Protein AF-A2FG82-F1 (afdb_monomer_lite)

Foldseek 3Di:
DVVVVLVVCLVVFVPLVPDPDDPVVSVVLVVLLVVLLVVVVVVPPPDHDDPRVSRNVSSVVVCCVPPNLVVQQVVVCVVVVHPDRDLVSVLVVCVPDPVNVVSVVVVVVVVVVVVVVVVVVVVPPPDD

Secondary structure (DSSP, 8-state):
-HHHHHHHHHHT---TTT----HHHHHHHHHHHHHHHHHHHHHHTTSPPPHHHHHHHHHHHHHIIIIIHHHHHHHHHHHTT-SS--HHHHHHHTTTSTHHHHHHHHHHHHHHHHHHHHHHHSSSSS--

InterPro domains:
  IPR009072 Histone-fold [G3DSA:1.10.20.10] (12-121)
  IPR029003 CENP-S/Mhf1 [PF15630] (29-98)

Sequence (128 aa):
MEDYHALQRFLNGMDETKMDLPGPEKDLLNALR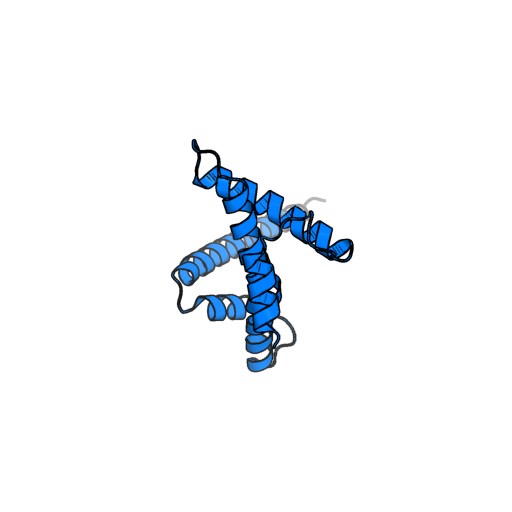FFTGKIVEQQLSPKVPSHEMVSALTGLVYTLLKDHIPRELVFFMKHAKRKQIQDEDFLLYCRKTSLLDHLKEYRAQLKENSKTTKKKKNADDDSD

pLDDT: mean 79.44, std 17.14, range [40.56, 97.94]

Radius of gyration: 20.06 Å; chains: 1; bounding box: 46×35×57 Å

Organism: Trichomonas vaginalis (strain ATCC PRA-98 / G3) (NCBI:txid412133)

Structure (mmCIF, N/CA/C/O backbone):
data_AF-A2FG82-F1
#
_entry.id   AF-A2FG82-F1
#
loop_
_atom_site.group_PDB
_atom_site.id
_atom_site.type_symbol
_atom_site.label_atom_id
_atom_site.label_alt_id
_atom_site.label_comp_id
_atom_site.label_asym_id
_atom_site.label_entity_id
_atom_site.label_seq_id
_atom_site.pdbx_PDB_ins_code
_atom_site.Cartn_x
_atom_site.Cartn_y
_atom_site.Cartn_z
_atom_site.occupancy
_atom_site.B_iso_or_equiv
_atom_site.auth_seq_id
_atom_site.auth_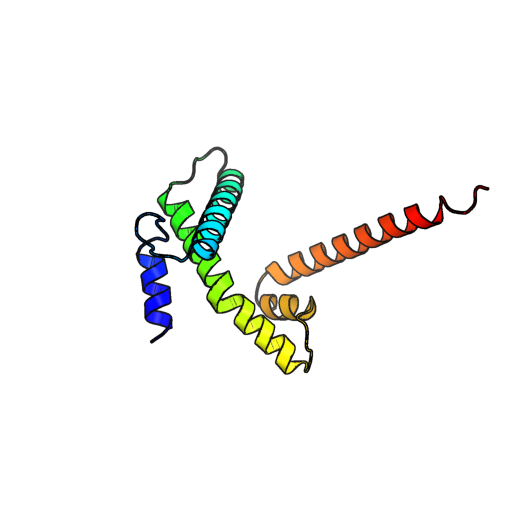comp_id
_atom_site.auth_asym_id
_atom_site.auth_atom_id
_atom_site.pdbx_PDB_model_num
ATOM 1 N N . MET A 1 1 ? -21.157 -0.154 -10.059 1.00 47.16 1 MET A N 1
ATOM 2 C CA . MET A 1 1 ? -20.774 0.874 -11.057 1.00 47.16 1 MET A CA 1
ATOM 3 C C . MET A 1 1 ? -19.369 1.422 -10.773 1.00 47.16 1 MET A C 1
ATOM 5 O O . MET A 1 1 ? -18.651 1.684 -11.725 1.00 47.16 1 MET A O 1
ATOM 9 N N . GLU A 1 2 ? -18.930 1.500 -9.507 1.00 48.16 2 GLU A N 1
ATOM 10 C CA . GLU A 1 2 ? -17.561 1.903 -9.111 1.00 48.16 2 GLU A CA 1
ATOM 11 C C . GLU A 1 2 ? -16.453 0.927 -9.561 1.00 48.16 2 GLU A C 1
ATOM 13 O O . GLU A 1 2 ? -15.423 1.366 -10.068 1.00 48.16 2 GLU A O 1
ATOM 18 N N . ASP A 1 3 ? -16.691 -0.388 -9.492 1.00 52.56 3 ASP A N 1
ATOM 19 C CA . ASP A 1 3 ? -15.686 -1.405 -9.864 1.00 52.56 3 ASP A CA 1
ATOM 20 C C . ASP A 1 3 ? -15.289 -1.370 -11.351 1.00 52.56 3 ASP A C 1
ATOM 22 O O . ASP A 1 3 ? -14.165 -1.714 -11.715 1.00 52.56 3 ASP A O 1
ATOM 26 N N . TYR A 1 4 ? -16.190 -0.900 -12.222 1.00 50.22 4 TYR A N 1
ATOM 27 C CA . TYR A 1 4 ? -15.926 -0.781 -13.659 1.00 50.22 4 TYR A CA 1
ATOM 28 C C . TYR A 1 4 ? -14.909 0.330 -13.953 1.00 50.22 4 TYR A C 1
ATOM 30 O O . TYR A 1 4 ? -14.033 0.167 -14.801 1.00 50.22 4 TYR A O 1
ATOM 38 N N . HIS A 1 5 ? -14.964 1.432 -13.196 1.00 57.50 5 HIS A N 1
ATOM 39 C CA . HIS A 1 5 ? -14.005 2.528 -13.314 1.00 57.50 5 HIS A CA 1
ATOM 40 C C . HIS A 1 5 ? -12.623 2.155 -12.772 1.00 57.50 5 HIS A C 1
ATOM 42 O O . HIS A 1 5 ? -11.623 2.531 -13.381 1.00 57.50 5 HIS A O 1
ATOM 48 N N . ALA A 1 6 ? -12.549 1.408 -11.668 1.00 55.22 6 ALA A N 1
ATOM 49 C CA . ALA A 1 6 ? -11.279 0.920 -11.129 1.00 55.22 6 ALA A CA 1
ATOM 50 C C . ALA A 1 6 ? -10.590 -0.047 -12.110 1.00 55.22 6 ALA A C 1
ATOM 52 O O . ALA A 1 6 ? -9.402 0.102 -12.401 1.00 55.22 6 ALA A O 1
ATOM 53 N N . LEU A 1 7 ? -11.357 -0.969 -12.702 1.00 52.91 7 LEU A N 1
ATOM 54 C CA . LEU A 1 7 ? -10.854 -1.918 -13.693 1.00 52.91 7 LEU A CA 1
ATOM 55 C C . LEU A 1 7 ? -10.427 -1.230 -15.001 1.00 52.91 7 LEU A C 1
ATOM 57 O O . LEU A 1 7 ? -9.366 -1.544 -15.531 1.00 52.91 7 LEU A O 1
ATOM 61 N N . GLN A 1 8 ? -11.186 -0.250 -15.504 1.00 53.69 8 GLN A N 1
ATOM 62 C CA . GLN A 1 8 ? -10.777 0.535 -16.680 1.00 53.69 8 GLN A CA 1
ATOM 63 C C . GLN A 1 8 ? -9.518 1.376 -16.427 1.00 53.69 8 GLN A C 1
ATOM 65 O O . GLN A 1 8 ? -8.667 1.467 -17.308 1.00 53.69 8 GLN A O 1
ATOM 70 N N . ARG A 1 9 ? -9.361 1.964 -15.232 1.00 56.41 9 ARG A N 1
ATOM 71 C CA . ARG A 1 9 ? -8.128 2.680 -14.845 1.00 56.41 9 ARG A CA 1
ATOM 72 C C . ARG A 1 9 ? -6.917 1.749 -14.804 1.00 56.41 9 ARG A C 1
ATOM 74 O O . ARG A 1 9 ? -5.840 2.148 -15.231 1.00 56.41 9 ARG A O 1
ATOM 81 N N . PHE A 1 10 ? -7.101 0.522 -14.321 1.00 52.62 10 PHE A N 1
ATOM 82 C CA . PHE A 1 10 ? -6.061 -0.504 -14.304 1.00 52.62 10 PHE A CA 1
ATOM 83 C C . PHE A 1 10 ? -5.680 -0.966 -15.722 1.00 52.62 10 PHE A C 1
ATOM 85 O O . PHE A 1 10 ? -4.501 -0.987 -16.069 1.00 52.62 10 PHE A O 1
ATOM 92 N N . LEU A 1 11 ? -6.671 -1.278 -16.565 1.00 50.38 11 LEU A N 1
ATOM 93 C CA . LEU A 1 11 ? -6.465 -1.803 -17.922 1.00 50.38 11 LEU A CA 1
ATOM 94 C C . LEU A 1 11 ? -5.860 -0.787 -18.897 1.00 50.38 11 LEU A C 1
ATOM 96 O O . LEU A 1 11 ? -5.141 -1.177 -19.812 1.00 50.38 11 LEU A O 1
ATOM 100 N N . ASN A 1 12 ? -6.114 0.507 -18.701 1.00 57.28 12 ASN A N 1
ATOM 101 C CA . ASN A 1 12 ? -5.550 1.553 -19.557 1.00 57.28 12 ASN A CA 1
ATOM 102 C C . ASN A 1 12 ? -4.069 1.847 -19.270 1.00 57.28 12 ASN A C 1
ATOM 104 O O . ASN A 1 12 ? -3.470 2.652 -19.986 1.00 57.28 12 ASN A O 1
ATOM 108 N N . GLY A 1 13 ? -3.491 1.203 -18.246 1.00 54.72 13 GLY A N 1
ATOM 109 C CA . GLY A 1 13 ? -2.227 1.602 -17.647 1.00 54.72 13 GLY A CA 1
ATOM 110 C C . GLY A 1 13 ? -2.392 2.950 -16.948 1.00 54.72 13 GLY A C 1
ATOM 111 O O . GLY A 1 13 ? -3.021 3.869 -17.473 1.00 54.72 13 GLY A O 1
ATOM 112 N N . MET A 1 14 ? -1.819 3.111 -15.757 1.00 58.78 14 MET A N 1
ATOM 113 C CA . MET A 1 14 ? -1.667 4.443 -15.155 1.00 58.78 14 MET A CA 1
ATOM 114 C C . MET A 1 14 ? -0.573 5.226 -15.884 1.00 58.78 14 MET A C 1
ATOM 116 O O . MET A 1 14 ? 0.442 5.606 -15.311 1.00 58.78 14 MET A O 1
ATOM 120 N N . ASP A 1 15 ? -0.762 5.393 -17.189 1.00 57.25 15 ASP A N 1
ATOM 121 C CA . ASP A 1 15 ? 0.075 6.190 -18.055 1.00 57.25 15 ASP A CA 1
ATOM 122 C C . ASP A 1 15 ? -0.280 7.657 -17.794 1.00 57.25 15 ASP A C 1
ATOM 124 O O . ASP A 1 15 ? -1.386 8.114 -18.099 1.00 57.25 15 ASP A O 1
ATOM 128 N N . GLU A 1 16 ? 0.650 8.385 -17.172 1.00 50.44 16 GLU A N 1
ATOM 129 C CA . GLU A 1 16 ? 0.528 9.809 -16.822 1.00 50.44 16 GLU A CA 1
ATOM 130 C C . GLU A 1 16 ? 0.074 10.687 -17.995 1.00 50.44 16 GLU A C 1
ATOM 132 O O . GLU A 1 16 ? -0.473 11.767 -17.781 1.00 50.44 16 GLU A O 1
ATOM 137 N N . THR A 1 17 ? 0.295 10.230 -19.229 1.00 51.12 17 THR A N 1
ATOM 138 C CA . THR A 1 17 ? -0.103 10.929 -20.455 1.00 51.12 17 THR A CA 1
ATOM 139 C C . THR A 1 17 ? -1.606 10.880 -20.740 1.00 51.12 17 THR A C 1
ATOM 141 O O . THR A 1 17 ? -2.089 11.671 -21.548 1.00 51.12 17 THR A O 1
ATOM 144 N N . LYS A 1 18 ? -2.362 9.988 -20.086 1.00 54.03 18 LYS A N 1
ATOM 145 C CA . LYS A 1 18 ? -3.799 9.771 -20.342 1.00 54.03 18 LYS A CA 1
ATOM 146 C C . LYS A 1 18 ? -4.708 10.063 -19.150 1.00 54.03 18 LYS A C 1
ATOM 148 O O . LYS A 1 18 ? -5.926 10.067 -19.317 1.00 54.03 18 LYS A O 1
ATOM 153 N N . MET A 1 19 ? -4.153 10.275 -17.958 1.00 58.00 19 MET A N 1
ATOM 154 C CA . MET A 1 19 ? -4.943 10.504 -16.748 1.00 58.00 19 MET A CA 1
ATOM 155 C C . MET A 1 19 ? -5.047 11.995 -16.418 1.00 58.00 19 MET A C 1
ATOM 157 O O . MET A 1 19 ? -4.071 12.624 -16.016 1.00 58.00 19 MET A O 1
ATOM 161 N N . ASP A 1 20 ? -6.256 12.541 -16.555 1.00 61.81 20 ASP A N 1
ATOM 162 C CA . ASP A 1 20 ? -6.594 13.901 -16.129 1.00 61.81 20 ASP A CA 1
ATOM 163 C C . ASP A 1 20 ? -6.877 13.906 -14.614 1.00 61.81 20 ASP A C 1
ATOM 165 O O . ASP A 1 20 ? -8.020 13.825 -14.161 1.00 61.81 20 ASP A O 1
ATOM 169 N N . LEU A 1 21 ? -5.803 13.850 -13.819 1.00 65.38 21 LEU A N 1
ATOM 170 C CA . LEU A 1 21 ? -5.858 13.851 -12.354 1.00 65.38 21 LEU A CA 1
ATOM 171 C C . LEU A 1 21 ? -5.566 15.253 -11.800 1.00 65.38 21 LEU A C 1
ATOM 173 O O . LEU A 1 21 ? -4.688 15.947 -12.322 1.00 65.38 21 LEU A O 1
ATOM 177 N N . PRO A 1 22 ? -6.229 15.665 -10.702 1.00 71.12 22 PRO A N 1
ATOM 178 C CA . PRO A 1 22 ? -5.890 16.905 -10.012 1.00 71.12 22 PRO A CA 1
ATOM 179 C C . PRO A 1 22 ? -4.443 16.857 -9.493 1.00 71.12 22 PRO A C 1
ATOM 181 O O . PRO A 1 22 ? -3.961 15.800 -9.085 1.00 71.12 22 PRO A O 1
ATOM 184 N N . GLY A 1 23 ? -3.762 18.011 -9.478 1.00 73.50 23 GLY A N 1
ATOM 185 C CA . GLY A 1 23 ? -2.316 18.135 -9.210 1.00 73.50 23 GLY A CA 1
ATOM 186 C C . GLY A 1 23 ? -1.768 17.248 -8.077 1.00 73.50 23 GLY A C 1
ATOM 187 O O . GLY A 1 23 ? -0.885 16.439 -8.342 1.00 73.50 23 GLY A O 1
ATOM 188 N N . PRO A 1 24 ? -2.341 17.283 -6.857 1.00 79.25 24 PRO A N 1
ATOM 189 C CA . PRO A 1 24 ? -1.851 16.467 -5.743 1.00 79.25 24 PRO A CA 1
ATOM 190 C C . PRO A 1 24 ? -1.964 14.948 -5.958 1.00 79.25 24 PRO A C 1
ATOM 192 O O . PRO A 1 24 ? -1.118 14.191 -5.485 1.00 79.25 24 PRO A O 1
ATOM 195 N N . GLU A 1 25 ? -3.004 14.475 -6.657 1.00 77.62 25 GLU A N 1
ATOM 196 C CA . GLU A 1 25 ? -3.150 13.044 -6.964 1.00 77.62 25 GLU A CA 1
ATOM 197 C C . GLU A 1 25 ? -2.161 12.599 -8.041 1.00 77.62 25 GLU A C 1
ATOM 199 O O . GLU A 1 25 ? -1.674 11.468 -7.995 1.00 77.62 25 GLU A O 1
ATOM 204 N N . LYS A 1 26 ? -1.847 13.495 -8.984 1.00 79.19 26 LYS A N 1
ATOM 205 C CA . LYS A 1 26 ? -0.833 13.261 -10.008 1.00 79.19 26 LYS A CA 1
ATOM 206 C C . LYS A 1 26 ? 0.552 13.123 -9.378 1.00 79.19 26 LYS A C 1
ATOM 208 O O . LYS A 1 26 ? 1.202 12.116 -9.632 1.00 79.19 26 LYS A O 1
ATOM 213 N N . ASP A 1 27 ? 0.933 14.052 -8.501 1.00 82.88 27 ASP A N 1
ATOM 214 C CA . ASP A 1 27 ? 2.225 14.029 -7.797 1.00 82.88 27 ASP A CA 1
ATOM 215 C C . ASP A 1 27 ? 2.395 12.759 -6.943 1.00 82.88 27 ASP A C 1
ATOM 217 O O . ASP A 1 27 ? 3.458 12.133 -6.927 1.00 82.88 27 ASP A O 1
ATOM 221 N N . LEU A 1 28 ? 1.329 12.329 -6.256 1.00 83.31 28 LEU A N 1
ATOM 222 C CA . LEU A 1 28 ? 1.336 11.081 -5.490 1.00 83.31 28 LEU A CA 1
ATOM 223 C C . LEU A 1 28 ? 1.541 9.863 -6.400 1.00 83.31 28 LEU A C 1
ATOM 225 O O . LEU A 1 28 ? 2.266 8.933 -6.038 1.00 83.31 28 LEU A O 1
ATOM 229 N N . LEU A 1 29 ? 0.911 9.861 -7.576 1.00 84.62 29 LEU A N 1
ATOM 230 C CA . LEU A 1 29 ? 1.015 8.765 -8.528 1.00 84.62 29 LEU A CA 1
ATOM 231 C C . LEU A 1 29 ? 2.431 8.637 -9.098 1.00 84.62 29 LEU A C 1
ATOM 233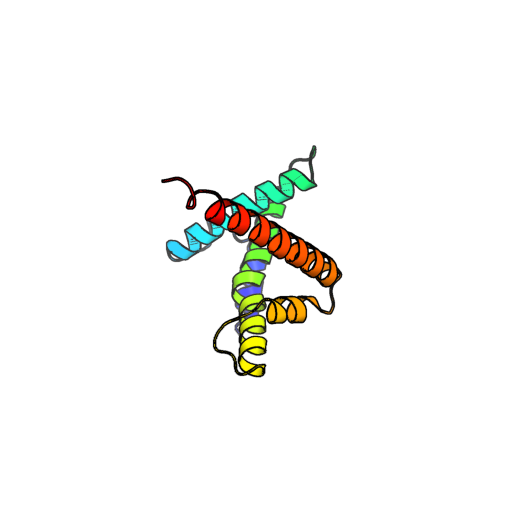 O O . LEU A 1 29 ? 2.945 7.518 -9.131 1.00 84.62 29 LEU A O 1
ATOM 237 N N . ASN A 1 30 ? 3.101 9.724 -9.498 1.00 84.31 30 ASN A N 1
ATOM 238 C CA . ASN A 1 30 ? 4.476 9.591 -9.989 1.00 84.31 30 ASN A CA 1
ATOM 239 C C . ASN A 1 30 ? 5.531 9.443 -8.883 1.00 84.31 30 ASN A C 1
ATOM 241 O O . ASN A 1 30 ? 6.525 8.748 -9.113 1.00 84.31 30 ASN A O 1
ATOM 245 N N . ALA A 1 31 ? 5.265 9.880 -7.646 1.00 89.62 31 ALA A N 1
ATOM 246 C CA . ALA A 1 31 ? 6.032 9.408 -6.488 1.00 89.62 31 ALA A CA 1
ATOM 247 C C . ALA A 1 31 ? 5.905 7.881 -6.317 1.00 89.62 31 ALA A C 1
ATOM 249 O O . ALA A 1 31 ? 6.910 7.175 -6.196 1.00 89.62 31 ALA A O 1
ATOM 250 N N . LEU A 1 32 ? 4.681 7.344 -6.374 1.00 90.75 32 LEU A N 1
ATOM 251 C CA . LEU A 1 32 ? 4.437 5.905 -6.269 1.00 90.75 32 LEU A CA 1
ATOM 252 C C . LEU A 1 32 ? 5.112 5.128 -7.405 1.00 90.75 32 LEU A C 1
ATOM 254 O O . LEU A 1 32 ? 5.692 4.063 -7.176 1.00 90.75 32 LEU A O 1
ATOM 258 N N . ARG A 1 33 ? 5.079 5.677 -8.619 1.00 88.44 33 ARG A N 1
ATOM 259 C CA . ARG A 1 33 ? 5.736 5.111 -9.796 1.00 88.44 33 ARG A CA 1
ATOM 260 C C . ARG A 1 33 ? 7.242 5.011 -9.620 1.00 88.44 33 ARG A C 1
ATOM 262 O O . ARG A 1 33 ? 7.815 3.953 -9.874 1.00 88.44 33 ARG A O 1
ATOM 269 N N . PHE A 1 34 ? 7.868 6.080 -9.134 1.00 89.56 34 PHE A N 1
ATOM 270 C CA . PHE A 1 34 ? 9.294 6.099 -8.832 1.00 89.56 34 PHE A CA 1
ATOM 271 C C . PHE A 1 34 ? 9.672 5.014 -7.813 1.00 89.56 34 PHE A C 1
ATOM 273 O O . PHE A 1 34 ? 10.584 4.224 -8.063 1.00 89.56 34 PHE A O 1
ATOM 280 N N . PHE A 1 35 ? 8.938 4.916 -6.698 1.00 92.88 35 PHE A N 1
ATOM 281 C CA . PHE A 1 35 ? 9.186 3.885 -5.684 1.00 92.88 35 PHE A CA 1
ATOM 282 C C . PHE A 1 35 ? 8.974 2.472 -6.222 1.00 92.88 35 PHE A C 1
ATOM 284 O O . PHE A 1 35 ? 9.799 1.592 -5.979 1.00 92.88 35 PHE A O 1
ATOM 291 N N . THR A 1 36 ? 7.904 2.259 -6.991 1.00 91.69 36 THR A N 1
ATOM 292 C CA . THR A 1 36 ? 7.631 0.966 -7.629 1.00 91.69 36 THR A CA 1
ATOM 293 C C . THR A 1 36 ? 8.787 0.576 -8.546 1.00 91.69 36 THR A C 1
ATOM 295 O O . THR A 1 36 ? 9.304 -0.531 -8.429 1.00 91.69 36 THR A O 1
ATOM 298 N N . GLY A 1 37 ? 9.247 1.495 -9.400 1.00 88.75 37 GLY A N 1
ATOM 299 C CA . GLY A 1 37 ? 10.395 1.276 -10.276 1.00 88.75 37 GLY A CA 1
ATOM 300 C C . GLY A 1 37 ? 11.646 0.869 -9.500 1.00 88.75 37 GLY A C 1
ATOM 301 O O . GLY A 1 37 ? 12.253 -0.147 -9.822 1.00 88.75 37 GLY A O 1
ATOM 302 N N . LYS A 1 38 ? 11.979 1.583 -8.416 1.00 90.88 38 LYS A N 1
ATOM 303 C CA . LYS A 1 38 ? 13.147 1.268 -7.576 1.00 90.88 38 LYS A CA 1
ATOM 304 C C . LYS A 1 38 ? 13.061 -0.102 -6.908 1.00 90.88 38 LYS A C 1
ATOM 306 O O . LYS A 1 38 ? 14.049 -0.831 -6.901 1.00 90.88 38 LYS A O 1
ATOM 311 N N . ILE A 1 39 ? 11.897 -0.472 -6.371 1.00 92.88 39 ILE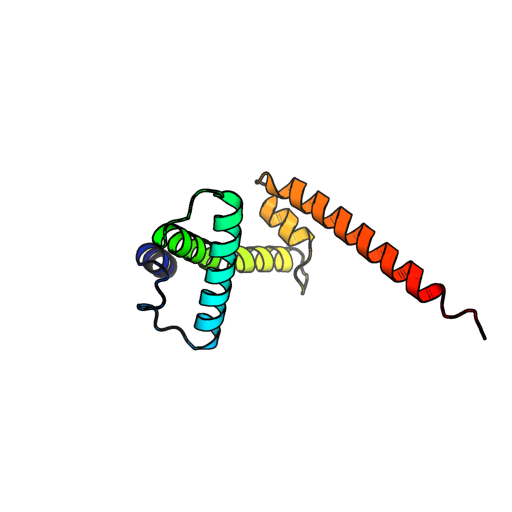 A N 1
ATOM 312 C CA . ILE A 1 39 ? 11.694 -1.794 -5.760 1.00 92.88 39 ILE A CA 1
ATOM 313 C C . ILE A 1 39 ? 11.832 -2.889 -6.823 1.00 92.88 39 ILE A C 1
ATOM 315 O O . ILE A 1 39 ? 12.515 -3.885 -6.602 1.00 92.88 39 ILE A O 1
ATOM 319 N N . VAL A 1 40 ? 11.220 -2.702 -7.992 1.00 90.69 40 VAL A N 1
ATOM 320 C CA . VAL A 1 40 ? 11.267 -3.689 -9.077 1.00 90.69 40 VAL A CA 1
ATOM 321 C C . VAL A 1 40 ? 12.691 -3.839 -9.629 1.00 90.69 40 VAL A C 1
ATOM 323 O O . VAL A 1 40 ? 13.139 -4.965 -9.830 1.00 90.69 40 VAL A O 1
ATOM 326 N N . GLU A 1 41 ? 13.427 -2.739 -9.813 1.00 89.50 41 GLU A N 1
ATOM 327 C CA . GLU A 1 41 ? 14.848 -2.752 -10.195 1.00 89.50 41 GLU A CA 1
ATOM 328 C C . GLU A 1 41 ? 15.696 -3.571 -9.207 1.00 89.50 41 GLU A C 1
ATOM 330 O O . GLU A 1 41 ? 16.516 -4.387 -9.628 1.00 89.50 41 GLU A O 1
ATOM 335 N N . GLN A 1 42 ? 15.476 -3.406 -7.897 1.00 91.25 42 GLN A N 1
ATOM 336 C CA . GLN A 1 42 ? 16.192 -4.168 -6.866 1.00 91.25 42 GLN A CA 1
ATOM 337 C C . GLN A 1 42 ? 15.904 -5.672 -6.937 1.00 91.25 42 GLN A C 1
ATOM 339 O O . GLN A 1 42 ? 16.816 -6.473 -6.750 1.00 91.25 42 GLN A O 1
ATOM 344 N N . GLN A 1 43 ? 14.656 -6.058 -7.215 1.00 90.38 43 GLN A N 1
ATOM 345 C CA . GLN A 1 43 ? 14.243 -7.466 -7.260 1.00 90.38 43 GLN A CA 1
ATOM 346 C C . GLN A 1 43 ? 14.641 -8.175 -8.558 1.00 90.38 43 GLN A C 1
ATOM 348 O O . GLN A 1 43 ? 14.834 -9.389 -8.562 1.00 90.38 43 GLN A O 1
ATOM 353 N N . LEU A 1 44 ? 14.743 -7.441 -9.668 1.00 87.88 44 LEU A N 1
ATOM 354 C CA . LEU A 1 44 ? 15.053 -8.017 -10.978 1.00 87.88 44 LEU A CA 1
ATOM 355 C C . LEU A 1 44 ? 16.531 -7.946 -11.354 1.00 87.88 44 LEU A C 1
ATOM 357 O O . LEU A 1 44 ? 16.911 -8.592 -12.332 1.00 87.88 44 LEU A O 1
ATOM 361 N N . SER A 1 45 ? 17.360 -7.220 -10.600 1.00 83.06 45 SER A N 1
ATOM 362 C CA . SER A 1 45 ? 18.793 -7.073 -10.876 1.00 83.06 45 SER A CA 1
ATOM 363 C C . SER A 1 45 ? 19.470 -8.428 -11.162 1.00 83.06 45 SER A C 1
ATOM 365 O O . SER A 1 45 ? 19.317 -9.366 -10.375 1.00 83.06 45 SER A O 1
ATOM 367 N N . PRO A 1 46 ? 20.199 -8.571 -12.292 1.00 81.38 46 PRO A N 1
ATOM 368 C CA . PRO A 1 46 ? 20.664 -7.516 -13.209 1.00 81.38 46 PRO A CA 1
ATOM 369 C C . PRO A 1 46 ? 19.703 -7.167 -14.366 1.00 81.38 46 PRO A C 1
ATOM 371 O O . PRO A 1 46 ? 20.070 -6.406 -15.260 1.00 81.38 46 PRO A O 1
ATOM 374 N N . LYS A 1 47 ? 18.495 -7.737 -14.416 1.00 85.69 47 LYS A N 1
ATOM 375 C CA . LYS A 1 47 ? 17.516 -7.474 -15.481 1.00 85.69 47 LYS A CA 1
ATOM 376 C C . LYS A 1 47 ? 16.846 -6.116 -15.279 1.00 85.69 47 LYS A C 1
ATOM 378 O O . LYS A 1 47 ? 16.476 -5.751 -14.166 1.00 85.69 47 LYS A O 1
ATOM 383 N N . VAL A 1 48 ? 16.632 -5.405 -16.383 1.00 83.62 48 VAL A N 1
ATOM 384 C CA . VAL A 1 48 ? 15.909 -4.129 -16.392 1.00 83.62 48 VAL A CA 1
ATOM 385 C C . VAL A 1 48 ? 14.409 -4.408 -16.558 1.00 83.62 48 VAL A C 1
ATOM 387 O O . VAL A 1 48 ? 14.039 -5.098 -17.513 1.00 83.62 48 VAL A O 1
ATOM 390 N N . PRO A 1 49 ? 13.536 -3.922 -15.656 1.00 85.19 49 PRO A N 1
ATOM 391 C CA . PRO A 1 49 ? 12.093 -4.055 -15.833 1.00 85.19 49 PRO A CA 1
ATOM 392 C C . PRO A 1 49 ? 11.593 -3.293 -17.058 1.00 85.19 49 PRO A C 1
ATOM 394 O O . PRO A 1 49 ? 12.087 -2.210 -17.370 1.00 85.19 49 PRO A O 1
ATOM 397 N N . SER A 1 50 ? 10.561 -3.824 -17.720 1.00 88.06 50 SER A N 1
ATOM 398 C CA . SER A 1 50 ? 9.880 -3.072 -18.771 1.00 88.06 50 SER A CA 1
ATOM 399 C C . SER A 1 50 ? 9.056 -1.927 -18.183 1.00 88.06 50 SER A C 1
ATOM 401 O O . SER A 1 50 ? 8.558 -1.992 -17.053 1.00 88.06 50 SER A O 1
ATOM 403 N N . HIS A 1 51 ? 8.878 -0.880 -18.982 1.00 84.25 51 HIS A N 1
ATOM 404 C CA . HIS A 1 51 ? 8.060 0.273 -18.627 1.00 84.25 51 HIS A CA 1
ATOM 405 C C . HIS A 1 51 ? 6.614 -0.135 -18.304 1.00 84.25 51 HIS A C 1
ATOM 407 O O . HIS A 1 51 ? 6.039 0.321 -17.317 1.00 84.25 51 HIS A O 1
ATOM 413 N N . GLU A 1 52 ? 6.044 -1.043 -19.094 1.00 85.75 52 GLU A N 1
ATOM 414 C CA . GLU A 1 52 ? 4.680 -1.549 -18.937 1.00 85.75 52 GLU A CA 1
ATOM 415 C C . GLU A 1 52 ? 4.515 -2.306 -17.619 1.00 85.75 52 GLU A C 1
ATOM 417 O O . GLU A 1 52 ? 3.494 -2.154 -16.952 1.00 85.75 52 GLU A O 1
ATOM 422 N N . MET A 1 53 ? 5.527 -3.081 -17.212 1.00 86.88 53 MET A N 1
ATOM 423 C CA . MET A 1 53 ? 5.507 -3.811 -15.945 1.00 86.88 53 MET A CA 1
ATOM 424 C C . MET A 1 53 ? 5.483 -2.850 -14.757 1.00 86.88 53 MET A C 1
ATOM 426 O O . MET A 1 53 ? 4.667 -3.022 -13.851 1.00 86.88 53 MET A O 1
ATOM 430 N N . VAL A 1 54 ? 6.343 -1.826 -14.764 1.00 88.50 54 VAL A N 1
ATOM 431 C CA . VAL A 1 54 ? 6.363 -0.811 -13.700 1.00 88.50 54 VAL A CA 1
ATOM 432 C C . VAL A 1 54 ? 5.025 -0.078 -13.650 1.00 88.50 54 VAL A C 1
ATOM 434 O O . VAL A 1 54 ? 4.433 0.015 -12.580 1.00 88.50 54 VAL A O 1
ATOM 437 N N . SER A 1 55 ? 4.496 0.360 -14.795 1.00 84.38 55 SER A N 1
ATOM 438 C CA . SER A 1 55 ? 3.206 1.056 -14.873 1.00 84.38 55 SER A CA 1
ATOM 439 C C . SER A 1 55 ? 2.030 0.192 -14.400 1.00 84.38 55 SER A C 1
ATOM 441 O O . SER A 1 55 ? 1.162 0.682 -13.676 1.00 84.38 55 SER A O 1
ATOM 443 N N . ALA A 1 56 ? 2.002 -1.098 -14.749 1.00 86.44 56 ALA A N 1
ATOM 444 C CA . ALA A 1 56 ? 0.969 -2.028 -14.293 1.00 86.44 56 ALA A CA 1
ATOM 445 C C . ALA A 1 56 ? 1.033 -2.256 -12.774 1.00 86.44 56 ALA A C 1
ATOM 447 O O . ALA A 1 56 ? 0.003 -2.231 -12.097 1.00 86.44 56 ALA A O 1
ATOM 448 N N . LEU A 1 57 ? 2.239 -2.425 -12.220 1.00 90.00 57 LEU A N 1
ATOM 449 C CA . LEU A 1 57 ? 2.439 -2.572 -10.777 1.00 90.00 57 LEU A CA 1
ATOM 450 C C . LEU A 1 57 ? 2.071 -1.297 -10.020 1.00 90.00 57 LEU A C 1
ATOM 452 O O . LEU A 1 57 ? 1.377 -1.375 -9.010 1.00 90.00 57 LEU A O 1
ATOM 456 N N . THR A 1 58 ? 2.469 -0.127 -10.518 1.00 90.19 58 THR A N 1
ATOM 457 C CA . THR A 1 58 ? 2.063 1.159 -9.939 1.00 90.19 58 THR A CA 1
ATOM 458 C C . THR A 1 58 ? 0.547 1.285 -9.928 1.00 90.19 58 THR A C 1
ATOM 460 O O . THR A 1 58 ? -0.020 1.669 -8.906 1.00 90.19 58 THR A O 1
ATOM 463 N N . GLY A 1 59 ? -0.114 0.885 -11.019 1.00 85.81 59 GLY A N 1
ATOM 464 C CA . GLY A 1 59 ? -1.565 0.885 -11.089 1.00 85.81 59 GLY A CA 1
ATOM 465 C C . GLY A 1 59 ? -2.221 -0.014 -10.047 1.00 85.81 59 GLY A C 1
ATOM 466 O O . GLY A 1 59 ? -3.111 0.420 -9.319 1.00 85.81 59 GLY A O 1
ATOM 467 N N . LEU A 1 60 ? -1.727 -1.245 -9.914 1.00 88.19 60 LEU A N 1
ATOM 468 C CA . LEU A 1 60 ? -2.204 -2.182 -8.902 1.00 88.19 60 LEU A CA 1
ATOM 469 C C . LEU A 1 60 ? -2.035 -1.621 -7.483 1.00 88.19 60 LEU A C 1
ATOM 471 O O . LEU A 1 60 ? -2.980 -1.635 -6.694 1.00 88.19 60 LEU A O 1
ATOM 475 N N . VAL A 1 61 ? -0.843 -1.118 -7.154 1.00 90.94 61 VAL A N 1
ATOM 476 C CA . VAL A 1 61 ? -0.542 -0.587 -5.818 1.00 90.94 61 VAL A CA 1
ATOM 477 C C . VAL A 1 61 ? -1.405 0.634 -5.516 1.00 90.94 61 VAL A C 1
ATOM 479 O O . VAL A 1 61 ? -1.961 0.727 -4.424 1.00 90.94 61 VAL A O 1
ATOM 482 N N . TYR A 1 62 ? -1.583 1.539 -6.478 1.00 87.88 62 TYR A N 1
ATOM 483 C CA . TYR A 1 62 ? -2.442 2.707 -6.308 1.00 87.88 62 TYR A CA 1
ATOM 484 C C . TYR A 1 62 ? -3.895 2.308 -6.028 1.00 87.88 62 TYR A C 1
ATOM 486 O O . TYR A 1 62 ? -4.484 2.808 -5.073 1.00 87.88 62 TYR A O 1
ATOM 494 N N . THR A 1 63 ? -4.464 1.369 -6.793 1.00 86.69 63 THR A N 1
ATOM 495 C CA . THR A 1 63 ? -5.829 0.867 -6.553 1.00 86.69 63 THR A CA 1
ATOM 496 C C . THR A 1 63 ? -5.956 0.218 -5.175 1.00 86.69 63 THR A C 1
ATOM 498 O O . THR A 1 63 ? -6.911 0.487 -4.446 1.00 86.69 63 THR A O 1
ATOM 501 N N . LEU A 1 64 ? -4.972 -0.583 -4.755 1.00 88.75 64 LEU A N 1
ATOM 502 C CA . LEU A 1 64 ? -4.966 -1.167 -3.412 1.00 88.75 64 LEU A CA 1
ATOM 503 C C . LEU A 1 64 ? -4.942 -0.094 -2.315 1.00 88.75 64 LEU A C 1
ATOM 505 O O . LEU A 1 64 ? -5.666 -0.221 -1.325 1.00 88.75 64 LEU A O 1
ATOM 509 N N . LEU A 1 65 ? -4.144 0.961 -2.494 1.00 89.44 65 LEU A N 1
ATOM 510 C CA . LEU A 1 65 ? -4.001 2.052 -1.530 1.00 89.44 65 LEU A CA 1
ATOM 511 C C . LEU A 1 65 ? -5.187 3.017 -1.514 1.00 89.44 65 LEU A C 1
ATOM 513 O O . LEU A 1 65 ? -5.467 3.579 -0.461 1.00 89.44 65 LEU A O 1
ATOM 517 N N . LYS A 1 66 ? -5.873 3.223 -2.641 1.00 85.31 66 LYS A N 1
ATOM 518 C CA . LYS A 1 66 ? -7.009 4.148 -2.731 1.00 85.31 66 LYS A CA 1
ATOM 519 C C . LYS A 1 66 ? -8.321 3.481 -2.331 1.00 85.31 66 LYS A C 1
ATOM 521 O O . LYS A 1 66 ? -9.067 4.041 -1.531 1.00 85.31 66 LYS A O 1
ATOM 526 N N . ASP A 1 67 ? -8.569 2.274 -2.832 1.00 81.75 67 ASP A N 1
ATOM 527 C CA . ASP A 1 67 ? -9.917 1.69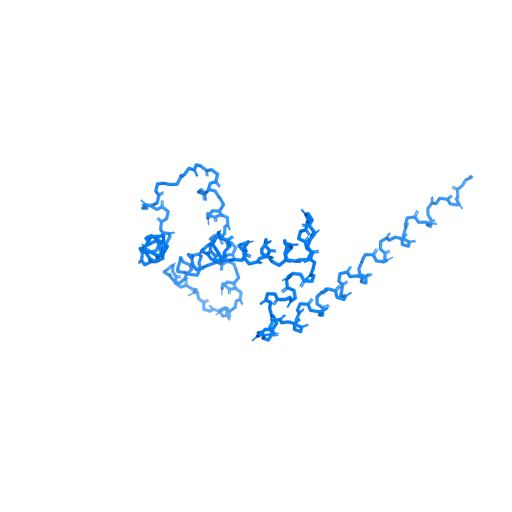8 -2.830 1.00 81.75 67 ASP A CA 1
ATOM 528 C C . ASP A 1 67 ? -10.084 0.536 -1.834 1.00 81.75 67 ASP A C 1
ATOM 530 O O . ASP A 1 67 ? -11.166 0.350 -1.271 1.00 81.75 67 ASP A O 1
ATOM 534 N N . HIS A 1 68 ? -9.024 -0.238 -1.570 1.00 86.81 68 HIS A N 1
ATOM 535 C CA . HIS A 1 68 ? -9.137 -1.484 -0.800 1.00 86.81 68 HIS A CA 1
ATOM 536 C C . HIS A 1 68 ? -8.638 -1.367 0.642 1.00 86.81 68 HIS A C 1
ATOM 538 O O . HIS A 1 68 ? -9.417 -1.536 1.583 1.00 86.81 68 HIS A O 1
ATOM 544 N N . ILE A 1 69 ? -7.350 -1.072 0.837 1.00 92.88 69 ILE A N 1
ATOM 545 C CA . ILE A 1 69 ? -6.709 -1.117 2.158 1.00 92.88 69 ILE A CA 1
ATOM 546 C C . ILE A 1 69 ? -7.378 -0.137 3.138 1.00 92.88 69 ILE A C 1
ATOM 548 O O . ILE A 1 69 ? -7.797 -0.582 4.209 1.00 92.88 69 ILE A O 1
ATOM 552 N N . PRO A 1 70 ? -7.565 1.162 2.817 1.00 94.06 70 PRO A N 1
ATOM 553 C CA . PRO A 1 70 ? -8.158 2.096 3.772 1.00 94.06 70 PRO A CA 1
ATOM 554 C C . PRO A 1 70 ? -9.585 1.715 4.161 1.00 94.06 70 PRO A C 1
ATOM 556 O O . PRO A 1 70 ? -9.960 1.850 5.325 1.00 94.06 70 PRO A O 1
ATOM 559 N N . ARG A 1 71 ? -10.378 1.209 3.208 1.00 93.88 71 ARG A N 1
ATOM 560 C CA . ARG A 1 71 ? -11.771 0.817 3.441 1.00 93.88 71 ARG A CA 1
ATOM 561 C C . ARG A 1 71 ? -11.868 -0.292 4.487 1.00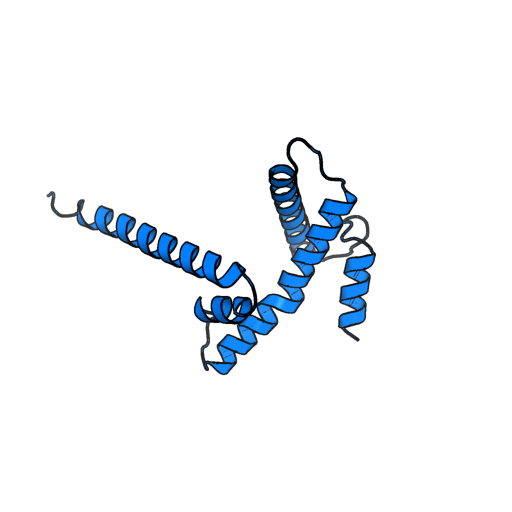 93.88 71 ARG A C 1
ATOM 563 O O . ARG A 1 71 ? -12.646 -0.166 5.433 1.00 93.88 71 ARG A O 1
ATOM 570 N N . GLU A 1 72 ? -11.059 -1.338 4.341 1.00 95.25 72 GLU A N 1
ATOM 571 C CA . GLU A 1 72 ? -11.013 -2.457 5.287 1.00 95.25 72 GLU A CA 1
ATOM 572 C C . GLU A 1 72 ? -10.484 -2.020 6.659 1.00 95.25 72 GLU A C 1
ATOM 574 O O . GLU A 1 72 ? -11.080 -2.339 7.688 1.00 95.25 72 GLU A O 1
ATOM 579 N N . LEU A 1 73 ? -9.417 -1.213 6.701 1.00 96.81 73 LEU A N 1
ATOM 580 C CA . LEU A 1 73 ? -8.862 -0.721 7.967 1.00 96.81 73 LEU A CA 1
ATOM 581 C C . LEU A 1 73 ? -9.855 0.166 8.730 1.00 96.81 73 LEU A C 1
ATOM 583 O O . LEU A 1 73 ? -10.009 0.030 9.945 1.00 96.81 73 LEU A O 1
ATOM 587 N N . VAL A 1 74 ? -10.583 1.041 8.028 1.00 96.50 74 VAL A N 1
ATOM 588 C CA . VAL A 1 74 ? -11.655 1.852 8.623 1.00 96.50 74 VAL A CA 1
ATOM 589 C C . VAL A 1 74 ? -12.784 0.965 9.143 1.00 96.50 74 VAL A C 1
ATOM 591 O O . VAL A 1 74 ? -13.346 1.254 10.202 1.00 96.50 74 VAL A O 1
ATOM 594 N N . PHE A 1 75 ? -13.121 -0.114 8.433 1.00 96.88 75 PHE A N 1
ATOM 595 C CA . PHE A 1 75 ? -14.121 -1.073 8.891 1.00 96.88 75 PHE A CA 1
ATOM 596 C C . PHE A 1 75 ? -13.689 -1.765 10.192 1.00 96.88 75 PHE A C 1
ATOM 598 O O . PHE A 1 75 ? -14.461 -1.766 11.154 1.00 96.88 75 PHE A O 1
ATOM 605 N N . PHE A 1 76 ? -12.455 -2.272 10.277 1.00 97.75 76 PHE A N 1
ATOM 606 C CA . PHE A 1 76 ? -11.931 -2.906 11.495 1.00 97.75 76 PHE A CA 1
ATOM 607 C C . PHE A 1 76 ? -11.865 -1.938 12.679 1.00 97.75 76 PHE A C 1
ATOM 609 O O . PHE A 1 76 ? -12.351 -2.255 13.769 1.00 97.75 76 PHE A O 1
ATOM 616 N N . MET A 1 77 ? -11.384 -0.716 12.444 1.00 97.94 77 MET A N 1
ATOM 617 C CA . MET A 1 77 ? -11.357 0.345 13.448 1.00 97.94 77 MET A CA 1
ATOM 618 C C . MET A 1 77 ? -12.762 0.635 14.002 1.00 97.94 77 MET A C 1
ATOM 620 O O . MET A 1 77 ? -12.953 0.699 15.221 1.00 97.94 77 MET A O 1
ATOM 624 N N . LYS A 1 78 ? -13.759 0.789 13.118 1.00 97.69 78 LYS A N 1
ATOM 625 C CA . LYS A 1 78 ? -15.157 1.036 13.510 1.00 97.69 78 LYS A CA 1
ATOM 626 C C . LYS A 1 78 ? -15.758 -0.154 14.252 1.00 97.69 78 LYS A C 1
ATOM 628 O O . LYS A 1 78 ? -16.442 0.050 15.253 1.00 97.69 78 LYS A O 1
ATOM 633 N N . HIS A 1 79 ? -15.482 -1.380 13.806 1.00 97.31 79 HIS A N 1
ATOM 634 C CA . HIS A 1 79 ? -15.938 -2.602 14.469 1.00 97.31 79 HIS A CA 1
ATOM 635 C C . HIS A 1 79 ? -15.410 -2.696 15.909 1.00 97.31 79 HIS A C 1
ATOM 637 O O . HIS A 1 79 ? -16.151 -3.045 16.825 1.00 97.31 79 HIS A O 1
ATOM 643 N N . ALA A 1 80 ? -14.163 -2.275 16.132 1.00 97.06 80 ALA A N 1
ATOM 644 C CA . ALA A 1 80 ? -13.550 -2.177 17.454 1.00 97.06 80 ALA A CA 1
ATOM 645 C C . ALA A 1 80 ? -13.962 -0.922 18.256 1.00 97.06 80 ALA A C 1
ATOM 647 O O . ALA A 1 80 ? -13.397 -0.669 19.319 1.00 97.06 80 ALA A O 1
ATOM 648 N N . LYS A 1 81 ? -14.919 -0.117 17.765 1.00 97.19 81 LYS A N 1
ATOM 649 C CA . LYS A 1 81 ? -15.384 1.145 18.379 1.00 97.19 81 LYS A CA 1
ATOM 650 C C . LYS A 1 81 ? -14.257 2.154 18.658 1.00 97.19 81 LYS A C 1
ATOM 652 O O . LYS A 1 81 ? -14.354 2.965 19.581 1.00 97.19 81 LYS A O 1
ATOM 657 N N . ARG A 1 82 ? -13.189 2.129 17.857 1.00 97.25 82 ARG A N 1
ATOM 658 C CA . ARG A 1 82 ? -12.063 3.068 17.948 1.00 97.25 82 ARG A CA 1
ATOM 659 C C . ARG A 1 82 ? -12.241 4.241 16.983 1.00 97.25 82 ARG A C 1
ATOM 661 O O . ARG A 1 82 ? -12.975 4.157 16.001 1.00 97.25 82 ARG A O 1
ATOM 668 N N . LYS A 1 83 ? -11.548 5.347 17.273 1.00 95.56 83 LYS A N 1
ATOM 669 C CA . LYS A 1 83 ? -11.487 6.546 16.412 1.00 95.56 83 LYS A CA 1
ATOM 670 C C . LYS A 1 83 ? -10.217 6.621 15.556 1.00 95.56 83 LYS A C 1
ATOM 672 O O . LYS A 1 83 ? -10.119 7.497 14.707 1.00 95.56 83 LYS A O 1
ATOM 677 N N . GLN A 1 84 ? -9.244 5.748 15.815 1.00 96.56 84 GLN A N 1
ATOM 678 C CA . GLN A 1 84 ? -7.952 5.714 15.134 1.00 96.56 84 GLN A CA 1
ATOM 679 C C . GLN A 1 84 ? -7.597 4.273 14.761 1.00 96.56 84 GLN A C 1
ATOM 681 O O . GLN A 1 84 ? -7.817 3.355 15.562 1.00 96.56 84 GLN A O 1
ATOM 686 N N . ILE A 1 85 ? -7.055 4.104 13.553 1.00 96.31 85 ILE A N 1
ATOM 687 C CA . ILE A 1 85 ? -6.502 2.840 13.056 1.00 96.31 85 ILE A CA 1
ATOM 688 C C . ILE A 1 85 ? -5.268 2.488 13.894 1.00 96.31 85 ILE A C 1
ATOM 690 O O . ILE A 1 85 ? -4.470 3.364 14.226 1.00 96.31 85 ILE A O 1
ATOM 694 N N . GLN A 1 86 ? -5.134 1.215 14.253 1.00 95.00 86 GLN A N 1
ATOM 695 C CA . GLN A 1 86 ? -4.038 0.682 15.063 1.00 95.00 86 GLN A CA 1
ATOM 696 C C . GLN A 1 86 ? -3.378 -0.516 14.372 1.00 95.00 86 GLN A C 1
ATOM 698 O O . GLN A 1 86 ? -3.923 -1.074 13.420 1.00 95.00 86 GLN A O 1
ATOM 703 N N . ASP A 1 87 ? -2.210 -0.933 14.868 1.00 93.25 87 ASP A N 1
ATOM 704 C CA . ASP A 1 87 ? -1.443 -2.071 14.337 1.00 93.25 87 ASP A CA 1
ATOM 705 C C . ASP A 1 87 ? -2.300 -3.340 14.200 1.00 93.25 87 ASP A C 1
ATOM 707 O O . ASP A 1 87 ? -2.153 -4.109 13.253 1.00 93.25 87 ASP A O 1
ATOM 711 N N . GLU A 1 88 ? -3.214 -3.564 15.143 1.00 94.12 88 GLU A N 1
ATOM 712 C CA . GLU A 1 88 ? -4.107 -4.719 15.172 1.00 94.12 88 GLU A CA 1
ATOM 713 C C . GLU A 1 88 ? -5.029 -4.774 13.943 1.00 94.12 88 GLU A C 1
ATOM 715 O O . GLU A 1 88 ? -5.358 -5.868 13.487 1.00 94.12 88 GLU A O 1
ATOM 720 N N . ASP A 1 89 ? -5.390 -3.626 13.359 1.00 95.88 89 ASP A N 1
ATOM 721 C CA . ASP A 1 89 ? -6.190 -3.562 12.130 1.00 95.88 89 ASP A CA 1
ATOM 722 C C . ASP A 1 89 ? -5.390 -4.074 10.923 1.00 95.88 89 ASP A C 1
ATOM 724 O O . ASP A 1 89 ? -5.923 -4.807 10.088 1.00 95.88 89 ASP A O 1
ATOM 728 N N . PHE A 1 90 ? -4.091 -3.761 10.857 1.00 94.38 90 PHE A N 1
ATOM 729 C CA . PHE A 1 90 ? -3.190 -4.266 9.816 1.00 94.38 90 PHE A CA 1
ATOM 730 C C . PHE A 1 90 ? -2.910 -5.762 9.979 1.00 94.38 90 PHE A C 1
ATOM 732 O O . PHE A 1 90 ? -2.925 -6.508 8.999 1.00 94.38 90 PHE A O 1
ATOM 739 N N . LEU A 1 91 ? -2.719 -6.229 11.217 1.00 94.38 91 LEU A N 1
ATOM 740 C CA . LEU A 1 91 ? -2.596 -7.663 11.499 1.00 94.38 91 LEU A CA 1
ATOM 741 C C . LEU A 1 91 ? -3.871 -8.411 11.095 1.00 94.38 91 LEU A C 1
ATOM 743 O O . LEU A 1 91 ? -3.801 -9.491 10.508 1.00 94.38 91 LEU A O 1
ATOM 747 N N . LEU A 1 92 ? -5.042 -7.825 11.359 1.00 95.25 92 LEU A N 1
ATOM 748 C CA . LEU A 1 92 ? -6.316 -8.407 10.960 1.00 95.25 92 LEU A CA 1
ATOM 749 C C . LEU A 1 92 ? -6.484 -8.410 9.435 1.00 95.25 92 LEU A C 1
ATOM 751 O O . LEU A 1 92 ? -6.972 -9.404 8.890 1.00 95.25 92 LEU A O 1
ATOM 755 N N . TYR A 1 93 ? -6.051 -7.356 8.740 1.00 94.25 93 TYR A N 1
ATOM 756 C CA . TYR A 1 93 ? -6.046 -7.292 7.277 1.00 94.25 93 TYR A CA 1
ATOM 757 C C . TYR A 1 93 ? -5.185 -8.408 6.664 1.00 94.25 93 TYR A C 1
ATOM 759 O O . TYR A 1 93 ? -5.645 -9.148 5.795 1.00 94.25 93 TYR A O 1
ATOM 767 N N . CYS A 1 94 ? -3.975 -8.618 7.185 1.00 94.69 94 CYS A N 1
ATOM 768 C CA . CYS A 1 94 ? -3.037 -9.624 6.679 1.00 94.69 94 CYS A CA 1
ATOM 769 C C . CYS A 1 94 ? -3.266 -11.046 7.220 1.00 94.69 94 CYS A C 1
ATOM 771 O O . CYS A 1 94 ? -2.504 -11.949 6.895 1.00 94.69 94 CYS A O 1
ATOM 773 N N . ARG A 1 95 ? -4.321 -11.296 8.009 1.00 94.38 95 ARG A N 1
ATOM 774 C CA . ARG A 1 95 ? -4.506 -12.558 8.758 1.00 94.38 95 ARG A CA 1
ATOM 775 C C . ARG A 1 95 ? -4.516 -13.846 7.924 1.00 94.38 95 ARG A C 1
ATOM 777 O O . ARG A 1 95 ? -4.348 -14.924 8.480 1.00 94.38 95 ARG A O 1
ATOM 784 N N . LYS A 1 96 ? -4.792 -13.747 6.620 1.00 92.75 96 LYS A N 1
ATOM 785 C CA . LYS A 1 96 ? -4.870 -14.886 5.687 1.00 92.75 96 LYS A CA 1
ATOM 786 C C . LYS A 1 96 ? -3.678 -14.970 4.730 1.00 92.75 96 LYS A C 1
ATOM 788 O O . LYS A 1 96 ? -3.717 -15.765 3.798 1.00 92.75 96 LYS A O 1
ATOM 793 N N . THR A 1 97 ? -2.658 -14.135 4.907 1.00 92.88 97 THR A N 1
ATOM 794 C CA . THR A 1 97 ? -1.483 -14.096 4.034 1.00 92.88 97 THR A CA 1
ATOM 795 C C . THR A 1 97 ? -0.221 -14.408 4.830 1.00 92.88 97 THR A C 1
ATOM 797 O O . THR A 1 97 ? -0.167 -14.205 6.043 1.00 92.88 97 THR A O 1
ATOM 800 N N . SER A 1 98 ? 0.825 -14.867 4.142 1.00 90.81 98 SER A N 1
ATOM 801 C CA . SER A 1 98 ? 2.153 -15.077 4.740 1.00 90.81 98 SER A CA 1
ATOM 802 C C . SER A 1 98 ? 2.783 -13.785 5.279 1.00 90.81 98 SER A C 1
ATOM 804 O O . SER A 1 98 ? 3.714 -13.834 6.076 1.00 90.81 98 SER A O 1
ATOM 806 N N . LEU A 1 99 ? 2.253 -12.616 4.897 1.00 91.31 99 LEU A N 1
ATOM 807 C CA . LEU A 1 99 ? 2.714 -11.314 5.382 1.00 91.31 99 LEU A CA 1
ATOM 808 C C . LEU A 1 99 ? 2.445 -11.099 6.873 1.00 91.31 99 LEU A C 1
ATOM 810 O O . LEU A 1 99 ? 3.085 -10.239 7.472 1.00 91.31 99 LEU A O 1
ATOM 814 N N . LEU A 1 100 ? 1.518 -11.849 7.481 1.00 92.94 100 LEU A N 1
ATOM 815 C CA . LEU A 1 100 ? 1.201 -11.695 8.899 1.00 92.94 100 LEU A CA 1
ATOM 816 C C . LEU A 1 100 ? 2.440 -11.869 9.783 1.00 92.94 100 LEU A C 1
ATOM 818 O O . LEU A 1 100 ? 2.655 -11.079 10.702 1.00 92.94 100 LEU A O 1
ATOM 822 N N . ASP A 1 101 ? 3.244 -12.895 9.516 1.00 92.88 101 ASP A N 1
ATOM 823 C CA . ASP A 1 101 ? 4.392 -13.210 10.363 1.00 92.88 101 ASP A CA 1
ATOM 824 C C . ASP A 1 101 ? 5.534 -12.215 10.145 1.00 92.88 101 ASP A C 1
ATOM 826 O O . ASP A 1 101 ? 6.091 -11.713 11.122 1.00 92.88 101 ASP A O 1
ATOM 830 N N . HIS A 1 102 ? 5.762 -11.789 8.898 1.00 91.94 102 HIS A N 1
ATOM 831 C CA . HIS A 1 102 ? 6.678 -10.686 8.591 1.00 91.94 102 HIS A CA 1
ATOM 832 C C . HIS A 1 102 ? 6.273 -9.375 9.284 1.00 91.94 102 HIS A C 1
ATOM 834 O O . HIS A 1 102 ? 7.123 -8.663 9.816 1.00 91.94 102 HIS A O 1
ATOM 840 N N . LEU A 1 103 ? 4.976 -9.052 9.334 1.00 91.56 103 LEU A N 1
ATOM 841 C CA . LEU A 1 103 ? 4.488 -7.855 10.025 1.00 91.56 103 LEU A CA 1
ATOM 842 C C . LEU A 1 103 ? 4.674 -7.939 11.541 1.00 91.56 103 LEU A C 1
ATOM 844 O O . LEU A 1 103 ? 5.023 -6.940 12.173 1.00 91.56 103 LEU A O 1
ATOM 848 N N . LYS A 1 104 ? 4.454 -9.114 12.143 1.00 92.38 104 LYS A N 1
ATOM 849 C CA . LYS A 1 104 ? 4.709 -9.322 13.576 1.00 92.38 104 LYS A CA 1
ATOM 850 C C . LYS A 1 104 ? 6.188 -9.138 13.905 1.00 92.38 104 LYS A C 1
ATOM 852 O O . LYS A 1 104 ? 6.500 -8.473 14.892 1.00 92.38 104 LYS A O 1
ATOM 857 N N . GLU A 1 105 ? 7.071 -9.695 13.082 1.00 92.12 105 GLU A N 1
ATOM 858 C CA . GLU A 1 105 ? 8.518 -9.561 13.242 1.00 92.12 105 GLU A CA 1
ATOM 859 C C . GLU A 1 105 ? 8.955 -8.097 13.115 1.00 92.12 105 GLU A C 1
ATOM 861 O O . GLU A 1 105 ? 9.591 -7.554 14.019 1.00 92.12 105 GLU A O 1
ATOM 866 N N . TYR A 1 106 ? 8.518 -7.414 12.055 1.00 90.31 106 TYR A N 1
ATOM 867 C CA . TYR A 1 106 ? 8.808 -5.997 11.845 1.00 90.31 106 TYR A CA 1
ATOM 868 C C . TYR A 1 106 ? 8.326 -5.126 13.018 1.00 90.31 106 TYR A C 1
ATOM 870 O O . TYR A 1 106 ? 9.040 -4.242 13.500 1.00 90.31 106 TYR A O 1
ATOM 878 N N . ARG A 1 107 ? 7.136 -5.417 13.560 1.00 87.69 107 ARG A N 1
ATOM 879 C CA . ARG A 1 107 ? 6.604 -4.736 14.750 1.00 87.69 107 ARG A CA 1
ATOM 880 C C . ARG A 1 107 ? 7.471 -4.970 15.988 1.00 87.69 107 ARG A C 1
ATOM 882 O O . ARG A 1 107 ? 7.640 -4.047 16.788 1.00 87.69 107 ARG A O 1
ATOM 889 N N . ALA A 1 108 ? 7.987 -6.183 16.182 1.00 89.25 108 ALA A N 1
ATOM 890 C CA . ALA A 1 108 ? 8.887 -6.481 17.293 1.00 89.25 108 ALA A CA 1
ATOM 891 C C . ALA A 1 108 ? 10.167 -5.635 17.194 1.00 89.25 108 ALA A C 1
ATOM 893 O O . ALA A 1 108 ? 10.516 -4.953 18.158 1.00 89.25 108 ALA A O 1
ATOM 894 N N . GLN A 1 109 ? 10.768 -5.557 16.003 1.00 89.94 109 GLN A N 1
ATOM 895 C CA . GLN A 1 109 ? 11.967 -4.750 15.746 1.00 89.94 109 GLN A CA 1
ATOM 896 C C . GLN A 1 109 ? 11.733 -3.247 15.994 1.00 89.94 109 GLN A C 1
ATOM 898 O O . GLN A 1 109 ? 12.545 -2.579 16.637 1.00 89.94 109 GLN A O 1
ATOM 903 N N . LEU A 1 110 ? 10.589 -2.692 15.572 1.00 85.62 110 LEU A N 1
ATOM 904 C CA . LEU A 1 110 ? 10.236 -1.290 15.859 1.00 85.62 110 LEU A CA 1
ATOM 905 C C . LEU A 1 110 ? 10.107 -1.004 17.368 1.00 85.62 110 LEU A C 1
ATOM 907 O O . LEU A 1 110 ? 10.497 0.065 17.856 1.00 85.62 110 LEU A O 1
ATOM 911 N N . LYS A 1 111 ? 9.574 -1.961 18.136 1.00 83.44 111 LYS A N 1
ATOM 912 C CA . LYS A 1 111 ? 9.457 -1.848 19.600 1.00 83.44 111 LYS A CA 1
ATOM 913 C C . LYS A 1 111 ? 10.809 -1.937 20.304 1.00 83.44 111 LYS A C 1
ATOM 915 O O . LYS A 1 111 ? 10.971 -1.345 21.368 1.00 83.44 111 LYS A O 1
ATOM 920 N N . GLU A 1 112 ? 11.770 -2.656 19.742 1.00 79.75 112 GLU A N 1
ATOM 921 C CA . GLU A 1 112 ? 13.135 -2.716 20.267 1.00 79.75 112 GLU A CA 1
ATOM 922 C C . GLU A 1 112 ? 13.896 -1.416 19.986 1.00 79.75 112 GLU A C 1
ATOM 924 O O . GLU A 1 112 ? 14.450 -0.811 20.907 1.00 79.75 112 GLU A O 1
ATOM 929 N N . ASN A 1 113 ? 13.805 -0.904 18.757 1.00 74.31 113 ASN A N 1
ATOM 930 C CA . ASN A 1 113 ? 14.465 0.338 18.346 1.00 74.31 113 ASN A CA 1
ATOM 931 C C . ASN A 1 113 ? 13.937 1.584 19.079 1.00 74.31 113 ASN A C 1
ATOM 933 O O . ASN A 1 113 ? 14.683 2.525 19.331 1.00 74.31 113 ASN A O 1
ATOM 937 N N . SER A 1 114 ? 12.667 1.599 19.487 1.00 69.94 114 SER A N 1
ATOM 938 C CA . SER A 1 114 ? 12.099 2.708 20.273 1.00 69.94 114 SER A CA 1
ATOM 939 C C . SER A 1 114 ? 12.515 2.704 21.753 1.00 69.94 114 SER A C 1
ATOM 941 O O . SER A 1 114 ? 12.440 3.740 22.421 1.00 69.94 114 SER A O 1
ATOM 943 N N . LYS A 1 115 ? 12.990 1.570 22.288 1.00 59.97 115 LYS A N 1
ATOM 944 C CA . LYS A 1 115 ? 13.505 1.474 23.667 1.00 59.97 115 LYS A CA 1
ATOM 945 C C . LYS A 1 115 ? 14.944 1.976 23.785 1.00 59.97 115 LYS A C 1
ATOM 947 O O . LYS A 1 115 ? 15.296 2.568 24.806 1.00 59.97 115 LYS A O 1
ATOM 952 N N . THR A 1 116 ? 15.766 1.790 22.755 1.00 55.94 116 THR A N 1
ATOM 953 C CA . THR A 1 116 ? 17.171 2.230 22.756 1.00 55.94 116 THR A CA 1
ATOM 954 C C . THR A 1 116 ? 17.306 3.752 22.685 1.00 55.94 116 THR A C 1
ATOM 956 O O . THR A 1 116 ? 18.184 4.312 23.337 1.00 55.94 116 THR A O 1
ATOM 959 N N . THR A 1 117 ? 16.390 4.455 22.011 1.00 53.38 117 THR A N 1
ATOM 960 C CA . THR A 1 117 ? 16.402 5.930 21.962 1.00 53.38 117 THR A CA 1
ATOM 961 C C . THR A 1 117 ? 16.028 6.573 23.302 1.00 53.38 117 THR A C 1
ATOM 963 O O . THR A 1 117 ? 16.597 7.597 23.672 1.00 53.38 117 THR A O 1
ATOM 966 N N . LYS A 1 118 ? 15.114 5.967 24.077 1.00 51.62 118 LYS A N 1
ATOM 967 C CA . LYS A 1 118 ? 14.730 6.483 25.406 1.00 51.62 118 LYS A CA 1
ATOM 968 C C . LYS A 1 118 ? 15.855 6.376 26.433 1.00 51.62 118 LYS A C 1
ATOM 970 O O . LYS A 1 118 ? 15.981 7.250 27.280 1.00 51.62 118 LYS A O 1
ATOM 975 N N . LYS A 1 119 ? 16.704 5.349 26.337 1.00 49.16 119 LYS A N 1
ATOM 976 C CA . LYS A 1 119 ? 17.829 5.162 27.265 1.00 49.16 119 LYS A CA 1
ATOM 977 C C . LYS A 1 119 ? 18.926 6.222 27.096 1.00 49.16 119 LYS A C 1
ATOM 979 O O . LYS A 1 119 ? 19.642 6.495 28.047 1.00 49.16 119 LYS A O 1
ATOM 984 N N . LYS A 1 120 ? 19.027 6.839 25.912 1.00 49.19 120 LYS A N 1
ATOM 985 C CA . LYS A 1 120 ? 20.020 7.882 25.616 1.00 49.19 120 LYS A CA 1
ATOM 986 C C . LYS A 1 120 ? 19.614 9.273 26.122 1.00 49.19 120 LYS A C 1
ATOM 988 O O . LYS A 1 120 ? 20.481 10.097 26.337 1.00 49.19 120 LYS A O 1
ATOM 993 N N . LYS A 1 121 ? 18.316 9.524 26.343 1.00 48.78 121 LYS A N 1
ATOM 994 C CA . LYS A 1 121 ? 17.817 10.821 26.838 1.00 48.78 121 LYS A CA 1
ATOM 995 C C . LYS A 1 121 ? 17.921 11.003 28.355 1.00 48.78 121 LYS A C 1
ATOM 997 O O . LYS A 1 121 ? 17.933 12.133 28.805 1.00 48.78 121 LYS A O 1
ATOM 1002 N N . ASN A 1 122 ? 18.007 9.914 29.121 1.00 48.94 122 ASN A N 1
ATOM 1003 C CA . ASN A 1 122 ? 18.138 9.968 30.584 1.00 48.94 122 ASN A CA 1
ATOM 1004 C C . ASN A 1 122 ? 19.598 9.917 31.070 1.00 48.94 122 ASN A C 1
ATOM 1006 O O . ASN A 1 122 ? 19.819 9.869 32.271 1.00 48.94 122 ASN A O 1
ATOM 1010 N N . ALA A 1 123 ? 20.579 9.854 30.166 1.00 52.25 123 ALA A N 1
ATOM 1011 C CA . ALA A 1 123 ? 21.997 9.786 30.531 1.00 52.25 123 ALA A CA 1
ATOM 1012 C C . ALA A 1 123 ? 22.725 11.140 30.426 1.00 52.25 123 ALA A C 1
ATOM 1014 O O . ALA A 1 123 ? 23.872 11.216 30.842 1.00 52.25 123 ALA A O 1
ATOM 1015 N N . ASP A 1 124 ? 22.065 12.176 29.893 1.00 51.03 124 ASP A N 1
ATOM 1016 C CA . ASP A 1 124 ? 22.632 13.523 29.693 1.00 51.03 124 ASP A CA 1
ATOM 1017 C C . ASP A 1 124 ? 22.061 14.576 30.675 1.00 51.03 124 ASP A C 1
ATOM 1019 O O . ASP A 1 124 ? 22.365 15.752 30.527 1.00 51.03 124 ASP A O 1
ATOM 1023 N N . ASP A 1 125 ? 21.238 14.187 31.661 1.00 50.91 125 ASP A N 1
ATOM 1024 C CA . ASP A 1 125 ? 20.529 15.124 32.569 1.00 50.91 125 ASP A CA 1
ATOM 1025 C C . ASP A 1 125 ? 20.942 14.979 34.054 1.00 50.91 125 ASP A C 1
ATOM 1027 O O . ASP A 1 125 ? 20.282 15.507 34.939 1.00 50.91 125 ASP A O 1
ATOM 1031 N N . ASP A 1 126 ? 22.037 14.258 34.333 1.00 51.88 126 ASP A N 1
ATOM 1032 C CA . ASP A 1 126 ? 22.653 14.112 35.670 1.00 51.88 126 ASP A CA 1
ATOM 1033 C C . ASP A 1 126 ? 24.136 14.549 35.626 1.00 51.88 126 ASP A C 1
ATOM 1035 O O . ASP A 1 126 ? 25.055 13.856 36.073 1.00 51.88 126 ASP A O 1
ATOM 1039 N N . SER A 1 127 ? 24.406 15.691 34.991 1.00 48.72 127 SER A N 1
ATOM 1040 C CA . SER A 1 127 ? 25.731 16.325 34.965 1.00 48.72 127 SER A CA 1
ATOM 1041 C C . SER A 1 127 ? 25.611 17.849 34.867 1.00 48.72 127 SER A C 1
ATOM 1043 O O . SER A 1 127 ? 25.919 18.412 33.822 1.00 48.72 127 SER A O 1
ATOM 1045 N N . ASP A 1 128 ? 25.124 18.487 35.936 1.00 40.56 128 ASP A N 1
ATOM 1046 C CA . ASP A 1 128 ? 25.649 19.753 36.495 1.00 40.56 128 ASP A CA 1
ATOM 1047 C C . ASP A 1 128 ? 24.950 20.112 37.821 1.00 40.56 128 ASP A C 1
ATOM 1049 O O . ASP A 1 128 ? 23.699 20.187 37.850 1.00 40.56 128 ASP A O 1
#